Protein AF-A0A2D5K9G7-F1 (afdb_monomer_lite)

Secondary structure (DSSP, 8-state):
--HHHHHHHHHHHHHT--THHHHHHHHHHHHHHHHHHHTTHHHHS-HHHHHHHHHHHHHHHTT----HHHHHHHHHHHHS--

Radius of gyration: 21.54 Å; chains: 1; bounding box: 58×34×45 Å

Structure (mmCIF, N/CA/C/O backbone):
data_AF-A0A2D5K9G7-F1
#
_entry.id   AF-A0A2D5K9G7-F1
#
loop_
_atom_site.group_PDB
_atom_site.id
_atom_site.type_symbol
_atom_site.label_atom_id
_atom_site.label_alt_id
_atom_site.label_comp_id
_atom_site.label_asym_id
_atom_site.label_entity_id
_atom_site.label_seq_id
_atom_site.pdbx_PDB_ins_code
_atom_site.Cartn_x
_atom_site.Cartn_y
_atom_site.Cartn_z
_atom_site.occupancy
_atom_site.B_iso_or_equiv
_atom_site.auth_seq_id
_atom_site.auth_comp_id
_atom_site.auth_asym_id
_atom_site.auth_atom_id
_atom_site.pdbx_PDB_model_num
ATOM 1 N N . MET A 1 1 ? -25.990 6.003 18.785 1.00 73.50 1 MET A N 1
ATOM 2 C CA . MET A 1 1 ? -25.035 4.985 19.255 1.00 73.50 1 MET A CA 1
ATOM 3 C C . MET A 1 1 ? -23.883 5.670 19.965 1.00 73.50 1 MET A C 1
ATOM 5 O O . MET A 1 1 ? -23.409 6.684 19.466 1.00 73.50 1 MET A O 1
ATOM 9 N N . ASN A 1 2 ? -23.449 5.150 21.108 1.00 93.88 2 ASN A N 1
ATOM 10 C CA . ASN A 1 2 ? -22.229 5.585 21.785 1.00 93.88 2 ASN A CA 1
ATOM 11 C C . ASN A 1 2 ? -20.987 4.882 21.196 1.00 93.88 2 ASN A C 1
ATOM 13 O O . ASN A 1 2 ? -21.095 3.949 20.398 1.00 93.88 2 ASN A O 1
ATOM 17 N N . ALA A 1 3 ? -19.792 5.328 21.588 1.00 94.12 3 ALA A N 1
ATOM 18 C CA . ALA A 1 3 ? -18.538 4.785 21.061 1.00 94.12 3 ALA A CA 1
ATOM 19 C C . ALA A 1 3 ? -18.393 3.266 21.278 1.00 94.12 3 ALA A C 1
ATOM 21 O O . ALA A 1 3 ? -17.852 2.570 20.420 1.00 94.12 3 ALA A O 1
ATOM 22 N N . SER A 1 4 ? -18.889 2.743 22.400 1.00 95.94 4 SER A N 1
ATOM 23 C CA . SER A 1 4 ? -18.851 1.311 22.707 1.00 95.94 4 SER A CA 1
ATOM 24 C C . SER A 1 4 ? -19.785 0.516 21.794 1.00 95.94 4 SER A C 1
ATOM 26 O O . SER A 1 4 ? -19.395 -0.528 21.282 1.00 95.94 4 SER A O 1
ATOM 28 N N . GLU A 1 5 ? -20.983 1.034 21.524 1.00 96.81 5 GLU A N 1
ATOM 29 C CA . GLU A 1 5 ? -21.951 0.416 20.610 1.00 96.81 5 GLU A CA 1
ATOM 30 C C . GLU A 1 5 ? -21.418 0.352 19.174 1.00 96.81 5 GLU A C 1
ATOM 32 O O . GLU A 1 5 ? -21.565 -0.673 18.516 1.00 96.81 5 GLU A O 1
ATOM 37 N N . ILE A 1 6 ? -20.737 1.406 18.709 1.00 96.31 6 ILE A N 1
ATOM 38 C CA . ILE A 1 6 ? -20.111 1.440 17.374 1.00 96.31 6 ILE A CA 1
ATOM 39 C C . ILE A 1 6 ? -18.997 0.395 17.266 1.00 96.31 6 ILE A C 1
ATOM 41 O O . ILE A 1 6 ? -18.944 -0.353 16.292 1.00 96.31 6 ILE A O 1
ATOM 45 N N . LYS A 1 7 ? -18.120 0.304 18.275 1.00 95.25 7 LYS A N 1
ATOM 46 C CA . LYS A 1 7 ? -17.017 -0.671 18.285 1.00 95.25 7 LYS A CA 1
ATOM 47 C C . LYS A 1 7 ? -17.526 -2.111 18.286 1.00 95.25 7 LYS A C 1
ATOM 49 O O . LYS A 1 7 ? -17.000 -2.943 17.553 1.00 95.25 7 LYS A O 1
ATOM 54 N N . ILE A 1 8 ? -18.555 -2.397 19.083 1.00 97.19 8 ILE A N 1
ATOM 55 C CA . ILE A 1 8 ? -19.156 -3.733 19.166 1.00 97.19 8 ILE A CA 1
ATOM 56 C C . ILE A 1 8 ? -19.843 -4.110 17.846 1.00 97.19 8 ILE A C 1
ATOM 58 O O . ILE A 1 8 ? -19.696 -5.243 17.388 1.00 97.19 8 ILE A O 1
ATOM 62 N N . ASP A 1 9 ? -20.576 -3.186 17.220 1.00 96.88 9 ASP A N 1
ATOM 63 C CA . ASP A 1 9 ? -21.226 -3.436 15.928 1.00 96.88 9 ASP A CA 1
ATOM 64 C C . ASP A 1 9 ? -20.201 -3.679 14.807 1.00 96.88 9 ASP A C 1
ATOM 66 O O . ASP A 1 9 ? -20.320 -4.648 14.055 1.00 96.88 9 ASP A O 1
ATOM 70 N N . LEU A 1 10 ? -19.135 -2.871 14.752 1.00 95.56 10 LEU A N 1
ATOM 71 C CA . LEU A 1 10 ? -18.040 -3.055 13.799 1.00 95.56 10 LEU A CA 1
ATOM 72 C C . LEU A 1 10 ? -17.346 -4.410 13.984 1.00 95.56 10 LEU A C 1
ATOM 74 O O . LEU A 1 10 ? -17.140 -5.123 13.004 1.00 95.56 10 LEU A O 1
ATOM 78 N N . PHE A 1 11 ? -17.041 -4.793 15.228 1.00 95.38 11 PHE A N 1
ATOM 79 C CA . PHE A 1 11 ? -16.445 -6.094 15.534 1.00 95.38 11 PHE A CA 1
ATOM 80 C C . PHE A 1 11 ? -17.304 -7.246 15.003 1.00 95.38 11 PHE A C 1
ATOM 82 O O . PHE A 1 11 ? -16.794 -8.110 14.298 1.00 95.38 11 PHE A O 1
ATOM 89 N N . ARG A 1 12 ? -18.620 -7.229 15.258 1.00 97.12 12 ARG A N 1
ATOM 90 C CA . ARG A 1 12 ? -19.541 -8.273 14.771 1.00 97.12 12 ARG A CA 1
ATOM 91 C C . ARG A 1 12 ? -19.595 -8.347 13.246 1.00 97.12 12 ARG A C 1
ATOM 93 O O . ARG A 1 12 ? -19.676 -9.437 12.686 1.00 97.12 12 ARG A O 1
ATOM 100 N N . LYS A 1 13 ? -19.561 -7.200 12.561 1.00 95.94 13 LYS A N 1
ATOM 101 C CA . LYS A 1 13 ? -19.534 -7.161 11.092 1.00 95.94 13 LYS A CA 1
ATOM 102 C C . LYS A 1 13 ? -18.238 -7.755 10.550 1.00 95.94 13 LYS A C 1
ATOM 104 O O . LYS A 1 13 ? -18.309 -8.547 9.616 1.00 95.94 13 LYS A O 1
ATOM 109 N N . LEU A 1 14 ? -17.093 -7.429 11.148 1.00 96.12 14 LEU A N 1
ATOM 110 C CA . LEU A 1 14 ? -15.796 -7.991 10.761 1.00 96.12 14 LEU A CA 1
ATOM 111 C C . LEU A 1 14 ? -15.723 -9.499 11.033 1.00 96.12 14 LEU A C 1
ATOM 113 O O . LEU A 1 14 ? -15.320 -10.242 10.147 1.00 96.12 14 LEU A O 1
ATOM 117 N N . ASP A 1 15 ? -16.197 -9.957 12.194 1.00 95.75 15 ASP A N 1
ATOM 118 C CA . ASP A 1 15 ? -16.235 -11.379 12.580 1.00 95.75 15 ASP A CA 1
ATOM 119 C C . ASP A 1 15 ? -17.062 -12.239 11.605 1.00 95.75 15 ASP A C 1
ATOM 121 O O . ASP A 1 15 ? -16.772 -13.410 11.362 1.00 95.75 15 ASP A O 1
ATOM 125 N N . SER A 1 16 ? -18.073 -11.639 10.968 1.00 96.81 16 SER A N 1
ATOM 126 C CA . SER A 1 16 ? -18.884 -12.315 9.949 1.00 96.81 16 SER A CA 1
ATOM 127 C C . SER A 1 16 ? -18.172 -12.508 8.598 1.00 96.81 16 SER A C 1
ATOM 129 O O . SER A 1 16 ? -18.605 -13.335 7.788 1.00 96.81 16 SER A O 1
ATOM 131 N N . LEU A 1 17 ? -17.096 -11.758 8.330 1.00 97.19 17 LEU A N 1
ATOM 132 C CA . LEU A 1 17 ? -16.325 -11.845 7.089 1.00 97.19 17 LEU A CA 1
ATOM 133 C C . LEU A 1 17 ? -15.315 -12.994 7.153 1.00 97.19 17 LEU A C 1
ATOM 135 O O . LEU A 1 17 ? -14.768 -13.321 8.200 1.00 97.19 17 LEU A O 1
ATOM 139 N N . LYS A 1 18 ? -15.039 -13.614 6.002 1.00 95.31 18 LYS A N 1
ATOM 140 C CA . LYS A 1 18 ? -14.105 -14.743 5.889 1.00 95.31 18 LYS A CA 1
ATOM 141 C C . LYS A 1 18 ? -13.227 -14.614 4.650 1.00 95.31 18 LYS A C 1
ATOM 143 O O . LYS A 1 18 ? -13.663 -14.064 3.635 1.00 95.31 18 LYS A O 1
ATOM 148 N N . GLY A 1 19 ? -12.022 -15.182 4.731 1.00 95.38 19 GLY A N 1
ATOM 149 C CA . GLY A 1 19 ? -11.058 -15.233 3.629 1.00 95.38 19 GLY A CA 1
ATOM 150 C C . GLY A 1 19 ? -10.775 -13.849 3.041 1.00 95.38 19 GLY A C 1
ATOM 151 O O . GLY A 1 19 ? -10.695 -12.865 3.772 1.00 95.38 19 GLY A O 1
ATOM 152 N N . LYS A 1 20 ? -10.719 -13.763 1.709 1.00 95.62 20 LYS A N 1
ATOM 153 C CA . LYS A 1 20 ? -10.356 -12.542 0.974 1.00 95.62 20 LYS A CA 1
ATOM 154 C C . LYS A 1 20 ? -11.167 -11.296 1.361 1.00 95.62 20 LYS A C 1
ATOM 156 O O . LYS A 1 20 ? -10.622 -10.203 1.435 1.00 95.62 20 LYS A O 1
ATOM 161 N N . ARG A 1 21 ? -12.460 -11.445 1.676 1.00 95.44 21 ARG A N 1
ATOM 162 C CA . ARG A 1 21 ? -13.308 -10.305 2.078 1.00 95.44 21 ARG A CA 1
ATOM 163 C C . ARG A 1 21 ? -12.912 -9.720 3.435 1.00 95.44 21 ARG A C 1
ATOM 165 O O . ARG A 1 21 ? -13.111 -8.531 3.657 1.00 95.44 21 ARG A O 1
ATOM 172 N N . LEU A 1 22 ? -12.394 -10.550 4.342 1.00 96.56 22 LEU A N 1
ATOM 173 C CA . LEU A 1 22 ? -11.872 -10.089 5.628 1.00 96.56 22 LEU A CA 1
ATOM 174 C C . LEU A 1 22 ? -10.535 -9.365 5.437 1.00 96.56 22 LEU A C 1
ATOM 176 O O . LEU A 1 22 ? -10.331 -8.317 6.038 1.00 96.56 22 LEU A O 1
ATOM 180 N N . GLU A 1 23 ? -9.663 -9.887 4.571 1.00 95.38 23 GLU A N 1
ATOM 181 C CA . GLU A 1 23 ? -8.375 -9.264 4.230 1.00 95.38 23 GLU A CA 1
ATOM 182 C C . GLU A 1 23 ? -8.562 -7.879 3.593 1.00 95.38 23 GLU A C 1
ATOM 184 O O . GLU A 1 23 ? -7.915 -6.917 4.002 1.00 95.38 23 GLU A O 1
ATOM 189 N N . GLU A 1 24 ? -9.500 -7.752 2.651 1.00 94.81 24 GLU A N 1
ATOM 190 C CA . GLU A 1 24 ? -9.853 -6.470 2.026 1.00 94.81 24 GLU A CA 1
ATOM 191 C C . GLU A 1 24 ? -10.400 -5.468 3.055 1.00 94.81 24 GLU A C 1
ATOM 193 O O . GLU A 1 24 ? -9.954 -4.320 3.110 1.00 94.81 24 GLU A O 1
ATOM 198 N N . ALA A 1 25 ? -11.326 -5.904 3.918 1.00 95.81 25 ALA A N 1
ATOM 199 C CA . ALA A 1 25 ? -11.876 -5.056 4.973 1.00 95.81 25 ALA A CA 1
ATOM 200 C C . ALA A 1 25 ? -10.806 -4.625 5.990 1.00 95.81 25 ALA A C 1
ATOM 202 O O . ALA A 1 25 ? -10.815 -3.478 6.437 1.00 95.81 25 ALA A O 1
ATOM 203 N N . TYR A 1 26 ? -9.875 -5.520 6.329 1.00 94.00 26 TYR A N 1
ATOM 204 C CA . TYR A 1 26 ? -8.737 -5.221 7.193 1.00 94.00 26 TYR A CA 1
ATOM 205 C C . TYR A 1 26 ? -7.830 -4.158 6.571 1.00 94.00 26 TYR A C 1
ATOM 207 O O . TYR A 1 26 ? -7.550 -3.160 7.230 1.00 94.00 26 TYR A O 1
ATOM 215 N N . GLY A 1 27 ? -7.437 -4.319 5.303 1.00 92.94 27 GLY A N 1
ATOM 216 C CA . GLY A 1 27 ? -6.601 -3.342 4.600 1.00 92.94 27 GLY A CA 1
ATOM 217 C C . GLY A 1 27 ? -7.246 -1.956 4.545 1.00 92.94 27 GLY A C 1
ATOM 218 O O . GLY A 1 27 ? -6.613 -0.963 4.888 1.00 92.94 27 GLY A O 1
ATOM 219 N N . MET A 1 28 ? -8.538 -1.883 4.215 1.00 92.06 28 MET A N 1
ATOM 220 C CA . MET A 1 28 ? -9.273 -0.614 4.209 1.00 92.06 28 MET A CA 1
ATOM 221 C C . MET A 1 28 ? -9.327 0.055 5.588 1.00 92.06 28 MET A C 1
ATOM 223 O O . MET A 1 28 ? -9.147 1.269 5.693 1.00 92.06 28 MET A O 1
ATOM 227 N N . LEU A 1 29 ? -9.595 -0.719 6.646 1.00 91.81 29 LEU A N 1
ATOM 228 C CA . LEU A 1 29 ? -9.678 -0.184 8.004 1.00 91.81 29 LEU A CA 1
ATOM 229 C C . LEU A 1 29 ? -8.304 0.283 8.496 1.00 91.81 29 LEU A C 1
ATOM 231 O O . LEU A 1 29 ? -8.208 1.331 9.127 1.00 91.81 29 LEU A O 1
ATOM 235 N N . LEU A 1 30 ? -7.254 -0.479 8.181 1.00 89.62 30 LEU A N 1
ATOM 236 C CA . LEU A 1 30 ? -5.874 -0.144 8.510 1.00 89.62 30 LEU A CA 1
ATOM 237 C C . LEU A 1 30 ? -5.457 1.157 7.821 1.00 89.62 30 LEU A C 1
ATOM 239 O O . LEU A 1 30 ? -4.975 2.057 8.498 1.00 89.62 30 LEU A O 1
ATOM 243 N N . ASN A 1 31 ? -5.742 1.295 6.523 1.00 86.19 31 ASN A N 1
ATOM 244 C CA . ASN A 1 31 ? -5.490 2.529 5.782 1.00 86.19 31 ASN A CA 1
ATOM 245 C C . ASN A 1 31 ? -6.242 3.705 6.402 1.00 86.19 31 ASN A C 1
ATOM 247 O O . ASN A 1 31 ? -5.665 4.757 6.597 1.00 86.19 31 ASN A O 1
ATOM 251 N N . PHE A 1 32 ? -7.509 3.546 6.790 1.00 86.25 32 PHE A N 1
ATOM 252 C CA . PHE A 1 32 ? -8.254 4.625 7.449 1.00 86.25 32 PHE A CA 1
ATOM 253 C C . PHE A 1 32 ? -7.687 5.013 8.828 1.00 86.25 32 PHE A C 1
ATOM 255 O O . PHE A 1 32 ? -7.736 6.177 9.224 1.00 86.25 32 PHE A O 1
ATOM 262 N N . ILE A 1 33 ? -7.182 4.043 9.592 1.00 86.12 33 ILE A N 1
ATOM 263 C CA . ILE A 1 33 ? -6.562 4.300 10.899 1.00 86.12 33 ILE A CA 1
ATOM 264 C C . ILE A 1 33 ? -5.212 4.998 10.712 1.00 86.12 33 ILE A C 1
ATOM 266 O O . ILE A 1 33 ? -4.916 5.957 11.428 1.00 86.12 33 ILE A O 1
ATOM 270 N N . ASN A 1 34 ? -4.430 4.541 9.737 1.00 81.12 34 ASN A N 1
ATOM 271 C CA . ASN A 1 34 ? -3.108 5.064 9.426 1.00 81.12 34 ASN A CA 1
ATOM 272 C C . ASN A 1 34 ? -3.169 6.384 8.655 1.00 81.12 34 ASN A C 1
ATOM 274 O O . ASN A 1 34 ? -2.263 7.190 8.809 1.00 81.12 34 ASN A O 1
ATOM 278 N N . SER A 1 35 ? -4.252 6.678 7.930 1.00 69.69 35 SER A N 1
ATOM 279 C CA . SER A 1 35 ? -4.365 7.887 7.108 1.00 69.69 35 SER A CA 1
ATOM 280 C C . SER A 1 35 ? -4.437 9.179 7.913 1.00 69.69 35 SER A C 1
ATOM 282 O O . SER A 1 35 ? -4.178 10.257 7.387 1.00 69.69 35 SER A O 1
ATOM 284 N N . LYS A 1 36 ? -4.705 9.097 9.223 1.00 59.28 36 LYS A N 1
ATOM 285 C CA . LYS A 1 36 ? -4.495 10.233 10.134 1.00 59.28 36 LYS A CA 1
ATOM 286 C C . LYS A 1 36 ? -3.020 10.611 10.303 1.00 59.28 36 LYS A C 1
ATOM 288 O O . LYS A 1 36 ? -2.757 11.730 10.728 1.00 59.28 36 LYS A O 1
ATOM 293 N N . ASN A 1 37 ? -2.101 9.710 9.962 1.00 56.09 37 ASN A N 1
ATOM 294 C CA . ASN A 1 37 ? -0.670 9.969 9.844 1.00 56.09 37 ASN A CA 1
ATOM 295 C C . ASN A 1 37 ? -0.247 10.272 8.388 1.00 56.09 37 ASN A C 1
ATOM 297 O O . ASN A 1 37 ? 0.843 10.789 8.200 1.00 56.09 37 ASN A O 1
ATOM 301 N N . GLU A 1 38 ? -1.081 9.983 7.376 1.00 54.47 38 GLU A N 1
ATOM 302 C CA . GLU A 1 38 ? -0.718 10.089 5.943 1.00 54.47 38 GLU A CA 1
ATOM 303 C C . GLU A 1 38 ? -1.124 11.410 5.266 1.00 54.47 38 GLU A C 1
ATOM 305 O O . GLU A 1 38 ? -0.817 11.601 4.091 1.00 54.47 38 GLU A O 1
ATOM 310 N N . ILE A 1 39 ? -1.807 12.342 5.948 1.00 54.12 39 ILE A N 1
ATOM 311 C CA . ILE A 1 39 ? -2.222 13.613 5.309 1.00 54.12 39 ILE A CA 1
ATOM 312 C C . ILE A 1 39 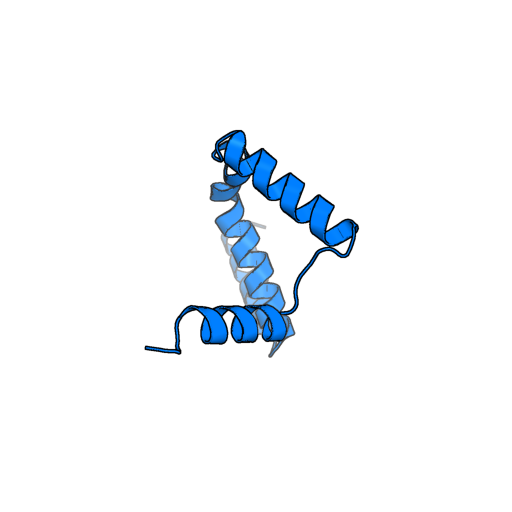? -1.020 14.457 4.828 1.00 54.12 39 ILE A C 1
ATOM 314 O O . ILE A 1 39 ? -1.222 15.362 4.022 1.00 54.12 39 ILE A O 1
ATOM 318 N N . ASP A 1 40 ? 0.215 14.117 5.208 1.00 60.09 40 ASP A N 1
ATOM 319 C CA . ASP A 1 40 ? 1.415 14.853 4.800 1.00 60.09 40 ASP A CA 1
ATOM 320 C C . ASP A 1 40 ? 2.444 14.049 3.990 1.00 60.09 40 ASP A C 1
ATOM 322 O O . ASP A 1 40 ? 3.399 14.652 3.529 1.00 60.09 40 ASP A O 1
ATOM 326 N N . GLU A 1 41 ? 2.275 12.749 3.694 1.00 72.12 41 GLU A N 1
ATOM 327 C CA . GLU A 1 41 ? 3.372 11.987 3.049 1.00 72.12 41 GLU A CA 1
ATOM 328 C C . GLU A 1 41 ? 3.789 12.558 1.687 1.00 72.12 41 GLU A C 1
ATOM 330 O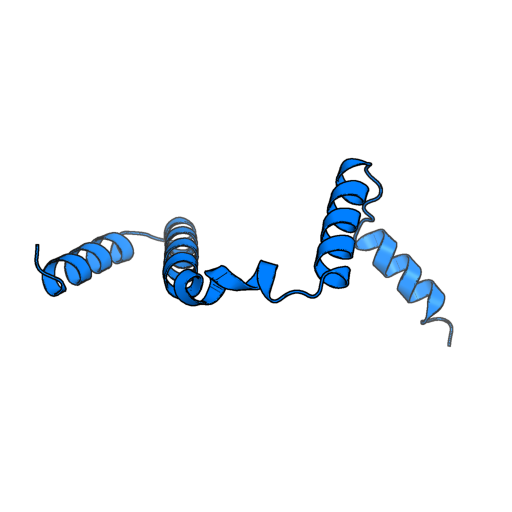 O . GLU A 1 41 ? 4.974 12.599 1.379 1.00 72.12 41 GLU A O 1
ATOM 335 N N . TRP A 1 42 ? 2.840 13.049 0.881 1.00 83.62 42 TRP A N 1
ATOM 336 C CA . TRP A 1 42 ? 3.159 13.708 -0.391 1.00 83.62 42 TRP A CA 1
ATOM 337 C C . TRP A 1 42 ? 3.820 15.078 -0.196 1.00 83.62 42 TRP A C 1
ATOM 339 O O . TRP A 1 42 ? 4.700 15.446 -0.968 1.00 83.62 42 TRP A O 1
ATOM 349 N N . GLN A 1 43 ? 3.401 15.841 0.815 1.00 81.69 43 GLN A N 1
ATOM 350 C CA . GLN A 1 43 ? 3.938 17.178 1.093 1.00 81.69 43 GLN A CA 1
ATOM 351 C C . GLN A 1 43 ? 5.285 17.125 1.832 1.00 81.69 43 GLN A C 1
ATOM 353 O O . GLN A 1 43 ? 6.078 18.057 1.708 1.00 81.69 43 GLN A O 1
ATOM 358 N N . ASP A 1 44 ? 5.559 16.024 2.532 1.00 85.00 44 ASP A N 1
ATOM 359 C CA . ASP A 1 44 ? 6.817 15.714 3.213 1.00 85.00 44 ASP A CA 1
ATOM 360 C C . ASP A 1 44 ? 7.928 15.314 2.232 1.00 85.00 44 ASP A C 1
ATOM 362 O O . ASP A 1 44 ? 9.116 15.392 2.563 1.00 85.00 44 ASP A O 1
ATOM 366 N N . LEU A 1 45 ? 7.567 14.904 1.011 1.00 87.81 45 LEU A N 1
ATOM 367 C CA . LEU A 1 45 ? 8.535 14.678 -0.055 1.00 87.81 45 LEU A CA 1
ATOM 368 C C . LEU A 1 45 ? 9.184 15.994 -0.481 1.00 87.81 45 LEU A C 1
ATOM 370 O O . LEU A 1 45 ? 8.524 17.022 -0.656 1.00 87.81 45 LEU A O 1
ATOM 374 N N . SER A 1 46 ? 10.487 15.945 -0.752 1.00 93.44 46 SER A N 1
ATOM 375 C CA . SER A 1 46 ? 11.159 17.041 -1.438 1.00 93.44 46 SER A CA 1
ATOM 376 C C . SER A 1 46 ? 10.534 17.260 -2.821 1.00 93.44 46 SER A C 1
ATOM 378 O O . SER A 1 46 ? 9.968 16.348 -3.426 1.00 93.44 46 SER A O 1
ATOM 380 N N . LYS A 1 47 ? 10.675 18.472 -3.365 1.00 94.00 47 LYS A N 1
ATOM 381 C CA . LYS A 1 47 ? 10.208 18.772 -4.728 1.00 94.00 47 LYS A CA 1
ATOM 382 C C . LYS A 1 47 ? 10.786 17.810 -5.762 1.00 94.00 47 LYS A C 1
ATOM 384 O O . LYS A 1 47 ? 10.058 17.345 -6.623 1.00 94.00 47 LYS A O 1
ATOM 389 N N . GLU A 1 48 ? 12.063 17.469 -5.617 1.00 95.56 48 GLU A N 1
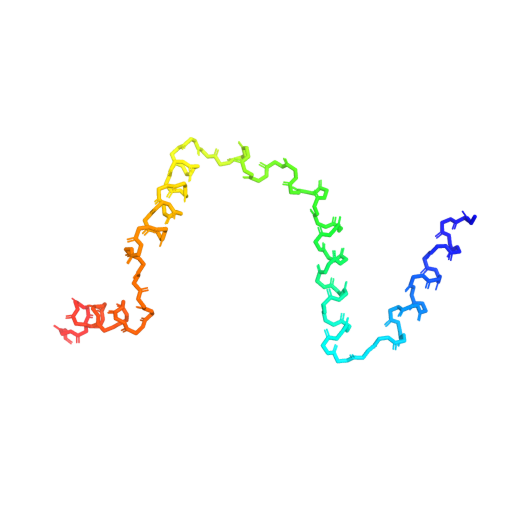ATOM 390 C CA . GLU A 1 48 ? 12.745 16.501 -6.477 1.00 95.56 48 GLU A CA 1
ATOM 391 C C . GLU A 1 48 ? 12.093 15.115 -6.389 1.00 95.56 48 GLU A C 1
ATOM 393 O O . GLU A 1 48 ? 11.809 14.499 -7.406 1.00 95.56 48 GLU A O 1
ATOM 398 N N . G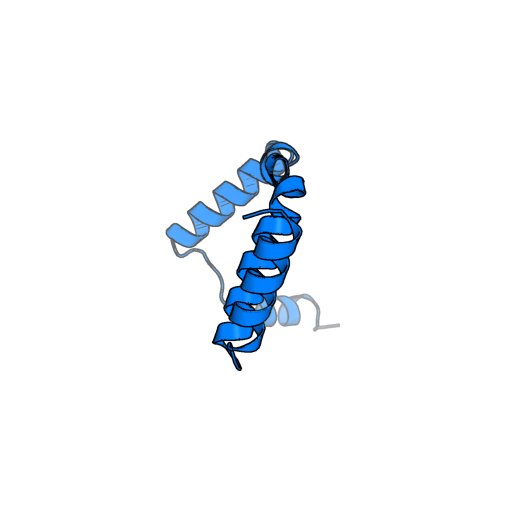LN A 1 49 ? 11.764 14.641 -5.185 1.00 95.19 49 GLN A N 1
ATOM 399 C CA . GLN A 1 49 ? 11.077 13.358 -5.013 1.00 95.19 49 GLN A CA 1
ATOM 400 C C . GLN A 1 49 ? 9.680 13.363 -5.644 1.00 95.19 49 GLN A C 1
ATOM 402 O O . GLN A 1 49 ? 9.292 12.385 -6.278 1.00 95.19 49 GLN A O 1
ATOM 407 N N . GLN A 1 50 ? 8.931 14.459 -5.498 1.00 95.62 50 GLN A N 1
ATOM 408 C CA . GLN A 1 50 ? 7.628 14.613 -6.148 1.00 95.62 50 GLN A CA 1
ATOM 409 C C . GLN A 1 50 ? 7.760 14.618 -7.679 1.00 95.62 50 GLN A C 1
ATOM 411 O O . GLN A 1 50 ? 7.001 13.934 -8.364 1.00 95.62 50 GLN A O 1
ATOM 416 N N . GLU A 1 51 ? 8.732 15.361 -8.214 1.00 97.00 51 GLU A N 1
ATOM 417 C CA . GLU A 1 51 ? 9.016 15.458 -9.651 1.00 97.00 51 GLU A CA 1
ATOM 418 C C . GLU A 1 51 ? 9.416 14.101 -10.247 1.00 97.00 51 GLU A C 1
ATOM 420 O O . GLU A 1 51 ? 8.859 13.703 -11.268 1.00 97.00 51 GLU A O 1
ATOM 425 N N . GLU A 1 52 ? 10.293 13.346 -9.585 1.00 96.69 52 GLU A N 1
ATOM 426 C CA . GLU A 1 52 ? 10.726 12.017 -10.038 1.00 96.69 52 GLU A CA 1
ATOM 427 C C . GLU A 1 52 ? 9.592 10.979 -9.998 1.00 96.69 52 GLU A C 1
ATOM 429 O O . GLU A 1 52 ? 9.472 10.144 -10.897 1.00 96.69 52 GLU A O 1
ATOM 434 N N . ILE A 1 53 ? 8.704 11.042 -8.997 1.00 95.56 53 ILE A N 1
ATOM 435 C CA . ILE A 1 53 ? 7.513 10.179 -8.957 1.00 95.56 53 ILE A CA 1
ATOM 436 C C . ILE A 1 53 ? 6.578 10.503 -10.127 1.00 95.56 53 ILE A C 1
ATOM 438 O O . ILE A 1 53 ? 6.111 9.586 -10.807 1.00 95.56 53 ILE A O 1
ATOM 442 N N . LEU A 1 54 ? 6.314 11.789 -10.384 1.00 96.62 54 LEU A N 1
ATOM 443 C CA . LEU A 1 54 ? 5.472 12.219 -11.505 1.00 96.62 54 LEU A CA 1
ATOM 444 C C . LEU A 1 54 ? 6.081 11.824 -12.853 1.00 96.62 54 LEU A C 1
ATOM 446 O O . LEU A 1 54 ? 5.361 11.340 -13.726 1.00 96.62 54 LEU A O 1
ATOM 450 N N . LEU A 1 55 ? 7.399 11.961 -12.998 1.00 96.94 55 LEU A N 1
ATOM 451 C CA . LEU A 1 55 ? 8.127 11.501 -14.174 1.00 96.94 55 LEU A CA 1
ATOM 452 C C . LEU A 1 55 ? 7.959 9.989 -14.371 1.00 96.94 55 LEU A C 1
ATOM 454 O O . LEU A 1 55 ? 7.656 9.547 -15.477 1.00 96.94 55 LEU A O 1
ATOM 458 N N . GLY A 1 56 ? 8.094 9.192 -13.307 1.00 96.00 56 GLY A N 1
ATOM 459 C CA . GLY A 1 56 ? 7.884 7.745 -13.368 1.00 96.00 56 GLY A CA 1
ATOM 460 C C . GLY A 1 56 ? 6.472 7.364 -13.824 1.00 96.00 56 GLY A C 1
ATOM 461 O O . GLY A 1 56 ? 6.313 6.452 -14.634 1.00 96.00 56 GLY A O 1
ATOM 462 N N . VAL A 1 57 ? 5.444 8.084 -13.362 1.00 95.94 57 VAL A N 1
ATOM 463 C CA . VAL A 1 57 ? 4.058 7.893 -13.828 1.00 95.94 57 VAL A CA 1
ATOM 464 C C . VAL A 1 57 ? 3.934 8.218 -15.319 1.00 95.94 57 VAL A C 1
ATOM 466 O O . VAL A 1 57 ? 3.399 7.408 -16.073 1.00 95.94 57 VAL A O 1
ATOM 469 N N . GLU A 1 58 ? 4.492 9.343 -15.773 1.00 97.31 58 GLU A N 1
ATOM 470 C CA . GLU A 1 58 ? 4.464 9.734 -17.188 1.00 97.31 58 GLU A CA 1
ATOM 471 C C . GLU A 1 58 ? 5.171 8.705 -18.092 1.00 97.31 58 GLU A C 1
ATOM 473 O O . GLU A 1 58 ? 4.678 8.367 -19.170 1.00 97.31 58 GLU A O 1
ATOM 478 N N . GLN A 1 59 ? 6.313 8.171 -17.652 1.00 96.38 59 GLN A N 1
ATOM 479 C CA . GLN A 1 59 ? 7.044 7.114 -18.357 1.00 96.38 59 GLN A CA 1
ATOM 480 C C . GLN A 1 59 ? 6.208 5.833 -18.473 1.00 96.38 59 GLN A C 1
ATOM 482 O O . GLN A 1 59 ? 6.170 5.204 -19.534 1.00 96.38 59 GLN A O 1
ATOM 487 N N . LEU A 1 60 ? 5.494 5.450 -17.411 1.00 94.44 60 LEU A N 1
ATOM 488 C CA . LEU A 1 60 ? 4.592 4.298 -17.447 1.00 94.44 60 LEU A CA 1
ATOM 489 C C . LEU A 1 60 ? 3.433 4.511 -18.426 1.00 94.44 60 LEU A C 1
ATOM 491 O O . LEU A 1 60 ? 3.146 3.607 -19.213 1.00 94.44 60 LEU A O 1
ATOM 495 N N . ASP A 1 61 ? 2.830 5.700 -18.441 1.00 94.94 61 ASP A N 1
ATOM 496 C CA . ASP A 1 61 ? 1.749 6.053 -19.372 1.00 94.94 61 ASP A CA 1
ATOM 497 C C . ASP A 1 61 ? 2.218 6.048 -20.837 1.00 94.94 61 ASP A C 1
ATOM 499 O O . ASP A 1 61 ? 1.466 5.681 -21.744 1.00 94.94 61 ASP A O 1
ATOM 503 N N . LYS A 1 62 ? 3.489 6.387 -21.078 1.00 96.75 62 LYS A N 1
ATOM 504 C CA . LYS A 1 62 ? 4.152 6.278 -22.388 1.00 96.75 62 LYS A CA 1
ATOM 505 C C . LYS A 1 62 ? 4.547 4.845 -22.766 1.00 96.75 62 LYS A C 1
ATOM 507 O O . LYS A 1 62 ? 5.017 4.617 -23.880 1.00 96.75 62 LYS A O 1
ATOM 512 N N . GLY A 1 63 ? 4.351 3.872 -21.875 1.00 94.25 63 GLY A N 1
ATOM 513 C CA . GLY A 1 63 ? 4.735 2.477 -22.094 1.00 94.25 63 GLY A CA 1
ATOM 514 C C . GLY A 1 63 ? 6.237 2.217 -21.944 1.00 94.25 63 GLY A C 1
ATOM 515 O O . GLY A 1 63 ? 6.726 1.188 -22.402 1.00 94.25 63 GLY A O 1
ATOM 516 N N . GLU A 1 64 ? 6.972 3.120 -21.294 1.00 94.88 64 GLU A N 1
ATOM 517 C CA . GLU A 1 64 ? 8.418 3.009 -21.047 1.00 94.88 64 GLU A CA 1
ATOM 518 C C . GLU A 1 64 ? 8.742 2.123 -19.828 1.00 94.88 64 GLU A C 1
ATOM 520 O O . GLU A 1 64 ? 9.905 1.894 -19.487 1.00 94.88 64 GLU A O 1
ATOM 525 N N . GLY A 1 65 ? 7.711 1.574 -19.179 1.00 92.31 65 GLY A N 1
ATOM 526 C CA . GLY A 1 65 ? 7.852 0.603 -18.102 1.00 92.31 65 GLY A CA 1
ATOM 527 C C . GLY A 1 65 ? 8.617 -0.647 -18.540 1.00 92.31 65 GLY A C 1
ATOM 528 O O . GLY A 1 65 ? 8.408 -1.196 -19.622 1.00 92.31 65 GLY A O 1
ATOM 529 N N . ARG A 1 66 ? 9.494 -1.144 -17.665 1.00 94.31 66 ARG A N 1
ATOM 530 C CA . ARG A 1 66 ? 10.277 -2.362 -17.911 1.00 94.31 66 ARG A CA 1
ATOM 531 C C . ARG A 1 66 ? 9.738 -3.526 -17.093 1.00 94.31 66 ARG A C 1
ATOM 533 O O . ARG A 1 66 ? 9.435 -3.377 -15.911 1.00 94.31 66 ARG A O 1
ATOM 540 N N . SER A 1 67 ? 9.661 -4.708 -17.702 1.00 94.69 67 SER A N 1
ATOM 541 C CA . SER A 1 67 ? 9.235 -5.903 -16.977 1.00 94.69 67 SER A CA 1
ATOM 542 C C . SER A 1 67 ? 10.292 -6.322 -15.951 1.00 94.69 67 SER A C 1
ATOM 544 O O . SER A 1 67 ? 11.497 -6.209 -16.190 1.00 94.69 67 SER A O 1
ATOM 546 N N . HIS A 1 68 ? 9.847 -6.877 -14.822 1.00 91.81 68 HIS A N 1
ATOM 547 C CA . HIS A 1 68 ? 10.749 -7.400 -13.792 1.00 91.81 68 HIS A CA 1
ATOM 548 C C . HIS A 1 68 ? 11.768 -8.400 -14.365 1.00 91.81 68 HIS A C 1
ATOM 550 O O . HIS A 1 68 ? 12.944 -8.367 -14.010 1.00 91.81 68 HIS A O 1
ATOM 556 N N . LYS A 1 69 ? 11.336 -9.265 -15.292 1.00 95.69 69 LYS A N 1
ATOM 557 C CA . LYS A 1 69 ? 12.203 -10.249 -15.951 1.00 95.69 69 LYS A CA 1
ATOM 558 C C . LYS A 1 69 ? 13.353 -9.574 -16.702 1.00 95.69 69 LYS A C 1
ATOM 560 O O . LYS A 1 69 ? 14.495 -10.003 -16.550 1.00 95.69 69 LYS A O 1
ATOM 565 N N . ASP A 1 70 ? 13.054 -8.536 -17.480 1.00 94.44 70 ASP A N 1
ATOM 566 C CA . ASP A 1 70 ? 14.054 -7.839 -18.295 1.00 94.44 70 ASP A CA 1
ATOM 567 C C . ASP A 1 70 ? 15.026 -7.044 -17.419 1.00 94.44 70 ASP A C 1
ATOM 569 O O . ASP A 1 70 ? 16.232 -7.068 -17.652 1.00 94.44 70 ASP A O 1
ATOM 573 N N . VAL A 1 71 ? 14.518 -6.406 -16.359 1.00 94.44 71 VAL A N 1
ATOM 574 C CA . VAL A 1 71 ? 15.347 -5.712 -15.362 1.00 94.44 71 VAL A CA 1
ATOM 575 C C . VAL A 1 71 ? 16.318 -6.686 -14.688 1.00 94.44 71 VAL A C 1
ATOM 577 O O . VAL A 1 71 ? 17.515 -6.417 -14.609 1.00 94.44 71 VAL A O 1
ATOM 580 N N . MET A 1 72 ? 15.831 -7.847 -14.242 1.00 94.44 72 MET A N 1
ATOM 581 C CA . MET A 1 72 ? 16.672 -8.841 -13.571 1.00 94.44 72 MET A CA 1
ATOM 582 C C . MET A 1 72 ? 17.699 -9.479 -14.511 1.00 94.44 72 MET A C 1
ATOM 584 O O . MET A 1 72 ? 18.818 -9.762 -14.082 1.00 94.44 72 MET A O 1
ATOM 588 N N . ALA A 1 73 ? 17.346 -9.699 -15.780 1.00 94.62 73 ALA A N 1
ATOM 589 C CA . ALA A 1 73 ? 18.283 -10.192 -16.785 1.00 94.62 73 ALA A CA 1
ATOM 590 C C . ALA A 1 73 ? 19.431 -9.194 -17.023 1.00 94.62 73 ALA A C 1
ATOM 592 O O . ALA A 1 73 ? 20.598 -9.590 -17.008 1.00 94.62 73 ALA A O 1
ATOM 593 N N . ASP A 1 74 ? 19.111 -7.904 -17.163 1.00 93.69 74 ASP A N 1
ATOM 594 C CA . ASP A 1 74 ? 20.100 -6.836 -17.338 1.00 93.69 74 ASP A CA 1
ATOM 595 C C . ASP A 1 74 ? 21.043 -6.707 -16.141 1.00 93.69 74 ASP A C 1
ATOM 597 O O . ASP A 1 74 ? 22.253 -6.568 -16.323 1.00 93.69 74 ASP A O 1
ATOM 601 N N . LEU A 1 75 ? 20.505 -6.742 -14.918 1.00 93.81 75 LEU A N 1
ATOM 602 C CA . LEU A 1 75 ? 21.309 -6.613 -13.702 1.00 93.81 75 LEU A CA 1
ATOM 603 C C . LEU A 1 75 ? 22.269 -7.791 -13.535 1.00 93.81 75 LEU A C 1
ATOM 605 O O . LEU A 1 75 ? 23.450 -7.578 -13.277 1.00 93.81 75 LEU A O 1
ATOM 609 N N . ARG A 1 76 ? 21.798 -9.026 -13.750 1.00 91.81 76 ARG A N 1
ATOM 610 C CA . ARG A 1 76 ? 22.671 -10.209 -13.701 1.00 91.81 76 ARG A CA 1
ATOM 611 C C . ARG A 1 76 ? 23.784 -10.124 -14.740 1.00 91.81 76 ARG A C 1
ATOM 613 O O . ARG A 1 76 ? 24.939 -10.356 -14.419 1.00 91.81 76 ARG A O 1
ATOM 620 N N . LYS A 1 77 ? 23.463 -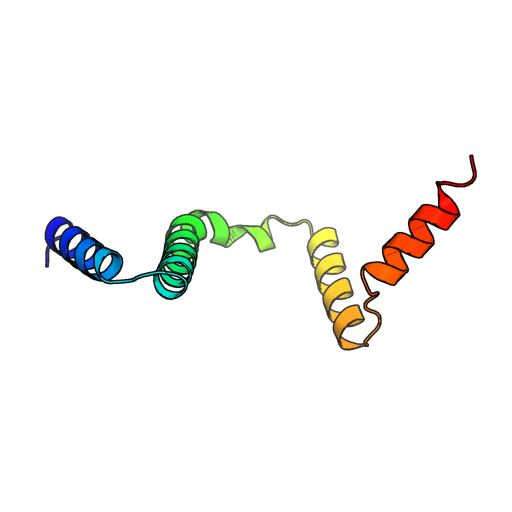9.707 -15.967 1.00 92.06 77 LYS A N 1
ATOM 621 C CA . LYS A 1 77 ? 24.475 -9.514 -17.014 1.00 92.06 77 LYS A CA 1
ATOM 622 C C . LYS A 1 77 ? 25.528 -8.463 -16.639 1.00 92.06 77 LYS A C 1
ATOM 624 O O . LYS A 1 77 ? 26.681 -8.605 -17.014 1.00 92.06 77 LYS A O 1
ATOM 629 N N . ARG A 1 78 ? 25.145 -7.387 -15.944 1.00 92.50 78 ARG A N 1
ATOM 630 C CA . ARG A 1 78 ? 26.083 -6.311 -15.572 1.00 92.50 78 ARG A CA 1
ATOM 631 C C . ARG A 1 78 ? 26.968 -6.643 -14.375 1.00 92.50 78 ARG A C 1
ATOM 633 O O . ARG A 1 78 ? 28.055 -6.088 -14.293 1.00 92.50 78 ARG A O 1
ATOM 640 N N . TYR A 1 79 ? 26.488 -7.470 -13.449 1.00 88.88 79 TYR A N 1
ATOM 641 C CA . TYR A 1 79 ? 27.102 -7.618 -12.124 1.00 88.88 79 TYR A CA 1
ATOM 642 C C . TYR A 1 79 ? 27.390 -9.070 -11.717 1.00 88.88 79 TYR A C 1
ATOM 644 O O . TYR A 1 79 ? 27.738 -9.310 -10.567 1.00 88.88 79 TYR A O 1
ATOM 652 N N . THR A 1 80 ? 27.177 -10.054 -12.594 1.00 74.44 80 THR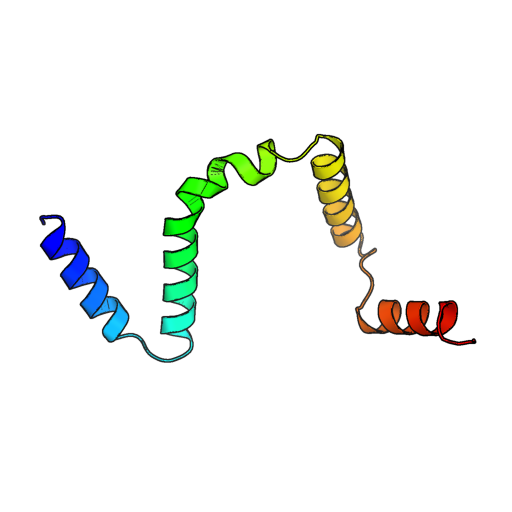 A N 1
ATOM 653 C CA . THR A 1 80 ? 27.396 -11.485 -12.287 1.00 74.44 80 THR A CA 1
ATOM 654 C C . THR A 1 80 ? 28.475 -12.138 -13.165 1.00 74.44 80 THR A C 1
ATOM 656 O O . THR A 1 80 ? 28.763 -13.310 -12.961 1.00 74.44 80 THR A O 1
ATOM 659 N N . ASP A 1 81 ? 29.108 -11.399 -14.083 1.00 60.44 81 ASP A N 1
ATOM 660 C CA . ASP A 1 81 ? 30.329 -11.837 -14.786 1.00 60.44 81 ASP A CA 1
ATOM 661 C C . ASP A 1 81 ? 31.597 -11.371 -14.025 1.00 60.44 81 ASP A C 1
ATOM 663 O O . ASP A 1 81 ? 32.435 -10.665 -14.585 1.00 60.44 81 ASP A O 1
ATOM 667 N N . ASP A 1 82 ? 31.702 -11.749 -12.744 1.00 53.62 82 ASP A N 1
ATOM 668 C CA . ASP A 1 82 ? 32.934 -11.711 -11.927 1.00 53.62 82 ASP A CA 1
ATOM 669 C C . ASP A 1 82 ? 33.336 -13.150 -11.549 1.00 53.62 82 ASP A C 1
ATOM 671 O O . ASP A 1 82 ? 32.452 -13.904 -11.069 1.00 53.62 82 ASP A O 1
#

Sequence (82 aa):
MNASEIKIDLFRKLDSLKGKRLEEAYGMLLNFINSKNEIDEWQDLSKEQQEEILLGVEQLDKGEGRSHKDVMADLRKRYTDD

Foldseek 3Di:
DDPVVVVVVVVVVLVPDDDPRNVVVVVVVVCVVCVVVVPCPLVPDDPVRNVVVVVVVVCVVVVVDDDPVVVVVVVCVVPVPD

pLDDT: mean 89.56, std 11.55, range [53.62, 97.31]